Protein AF-F9YSZ8-F1 (afdb_monomer)

Structure (mmCIF, N/CA/C/O backbone):
data_AF-F9YSZ8-F1
#
_entry.id   AF-F9YSZ8-F1
#
loop_
_atom_site.group_PDB
_atom_site.id
_atom_site.type_symbol
_atom_site.label_atom_id
_atom_site.label_alt_id
_atom_site.label_comp_id
_atom_site.label_asym_id
_atom_site.label_entity_id
_atom_site.label_seq_id
_atom_site.pdbx_PDB_ins_code
_atom_site.Cartn_x
_atom_site.Cartn_y
_atom_site.Cartn_z
_atom_site.occupancy
_atom_site.B_iso_or_equiv
_atom_site.auth_seq_id
_atom_site.auth_comp_id
_atom_site.auth_asym_id
_atom_site.auth_atom_id
_atom_site.pdbx_PDB_model_num
ATOM 1 N N . MET A 1 1 ? -0.473 -0.704 -1.692 1.00 93.19 1 MET A N 1
ATOM 2 C CA . MET A 1 1 ? 0.506 0.382 -1.448 1.00 93.19 1 MET A CA 1
ATOM 3 C C . MET A 1 1 ? 1.394 -0.021 -0.286 1.00 93.19 1 MET A C 1
ATOM 5 O O . MET A 1 1 ? 0.976 -0.906 0.456 1.00 93.19 1 MET A O 1
ATOM 9 N N . PHE A 1 2 ? 2.576 0.590 -0.143 1.00 94.00 2 PHE A N 1
ATOM 10 C CA . PHE A 1 2 ? 3.603 0.139 0.813 1.00 94.00 2 PHE A CA 1
ATOM 11 C C . PHE A 1 2 ? 3.885 -1.353 0.608 1.00 94.00 2 PHE A C 1
ATOM 13 O O . PHE A 1 2 ? 3.659 -2.187 1.483 1.00 94.00 2 PHE A O 1
ATOM 20 N N . ALA A 1 3 ? 4.185 -1.710 -0.645 1.00 94.88 3 ALA A N 1
ATOM 21 C CA . ALA A 1 3 ? 4.096 -3.089 -1.102 1.00 94.88 3 ALA A CA 1
ATOM 22 C C . ALA A 1 3 ? 5.139 -3.997 -0.438 1.00 94.88 3 ALA A C 1
ATOM 24 O O . ALA A 1 3 ? 4.898 -5.203 -0.328 1.00 94.88 3 ALA A O 1
ATOM 25 N N . GLY A 1 4 ? 6.269 -3.440 0.008 1.00 94.06 4 GLY A N 1
ATOM 26 C CA . GLY A 1 4 ? 7.404 -4.183 0.528 1.00 94.06 4 GLY A CA 1
ATOM 27 C C . GLY A 1 4 ? 7.802 -5.291 -0.443 1.00 94.06 4 GLY A C 1
ATOM 28 O O . GLY A 1 4 ? 7.924 -5.082 -1.647 1.00 94.06 4 GLY A O 1
ATOM 29 N N . VAL A 1 5 ? 7.921 -6.510 0.076 1.00 95.31 5 VAL A N 1
ATOM 30 C CA . VAL A 1 5 ? 8.193 -7.719 -0.723 1.00 95.31 5 VAL A CA 1
ATOM 31 C C . VAL A 1 5 ? 6.930 -8.358 -1.328 1.00 95.31 5 VAL A C 1
ATOM 33 O O . VAL A 1 5 ? 7.002 -9.424 -1.929 1.00 95.31 5 VAL A O 1
ATOM 36 N N . GLY A 1 6 ? 5.759 -7.734 -1.170 1.00 95.56 6 GLY A N 1
ATOM 37 C CA . GLY A 1 6 ? 4.498 -8.162 -1.782 1.00 95.56 6 GLY A CA 1
ATOM 38 C C . GLY A 1 6 ? 3.634 -9.111 -0.952 1.00 95.56 6 GLY A C 1
ATOM 39 O O . GLY A 1 6 ? 2.857 -9.865 -1.526 1.00 95.56 6 GLY A O 1
ATOM 40 N N . GLY A 1 7 ? 3.702 -9.061 0.382 1.00 95.69 7 GLY A N 1
ATOM 41 C CA . GLY A 1 7 ? 2.904 -9.941 1.254 1.00 95.69 7 GLY A CA 1
ATOM 42 C C . GLY A 1 7 ? 1.390 -9.875 0.993 1.00 95.69 7 GLY A C 1
ATOM 43 O O . GLY A 1 7 ? 0.746 -10.910 0.843 1.00 95.69 7 GLY A O 1
ATOM 44 N N . PHE A 1 8 ? 0.830 -8.666 0.849 1.00 95.69 8 PHE A N 1
ATOM 45 C CA . PHE A 1 8 ? -0.580 -8.492 0.470 1.00 95.69 8 PHE A CA 1
ATOM 46 C C . PHE A 1 8 ? -0.902 -9.093 -0.892 1.00 95.69 8 PHE A C 1
ATOM 48 O O . PHE A 1 8 ? -1.925 -9.756 -1.042 1.00 95.69 8 PHE A O 1
ATOM 55 N N . ARG A 1 9 ? -0.028 -8.867 -1.879 1.00 96.75 9 ARG A N 1
ATOM 56 C CA . ARG A 1 9 ? -0.216 -9.396 -3.229 1.00 96.75 9 ARG A CA 1
ATOM 57 C C . ARG A 1 9 ? -0.302 -10.915 -3.188 1.00 96.75 9 ARG A C 1
ATOM 59 O O . ARG A 1 9 ? -1.288 -11.449 -3.674 1.00 96.75 9 ARG A O 1
ATOM 66 N N . LEU A 1 10 ? 0.655 -11.585 -2.546 1.00 96.88 10 LEU A N 1
ATOM 67 C CA . LEU A 1 10 ? 0.644 -13.041 -2.415 1.00 96.88 10 LEU A CA 1
ATOM 68 C C . LEU A 1 10 ? -0.639 -13.549 -1.743 1.00 96.88 10 LEU A C 1
ATOM 70 O O . LEU A 1 10 ? -1.273 -14.474 -2.245 1.00 96.88 10 LEU A O 1
ATOM 74 N N . ALA A 1 11 ? -1.046 -12.924 -0.633 1.00 95.88 11 ALA A N 1
ATOM 75 C CA . ALA A 1 11 ? -2.243 -13.325 0.101 1.00 95.88 11 ALA A CA 1
ATOM 76 C C . ALA A 1 11 ? -3.513 -13.237 -0.761 1.00 95.88 11 ALA A C 1
ATOM 78 O O . ALA A 1 11 ? -4.281 -14.193 -0.819 1.00 95.88 11 ALA A O 1
ATOM 79 N N . PHE A 1 12 ? -3.720 -12.119 -1.460 1.00 95.94 12 PHE A N 1
ATOM 80 C CA . PHE A 1 12 ? -4.915 -11.907 -2.279 1.00 95.94 12 PHE A CA 1
ATOM 81 C C . PHE A 1 12 ? -4.869 -12.646 -3.624 1.00 95.94 12 PHE A C 1
ATOM 83 O O . PHE A 1 12 ? -5.904 -13.137 -4.069 1.00 95.94 12 PHE A O 1
ATOM 90 N N . GLN A 1 13 ? -3.693 -12.816 -4.236 1.00 95.75 13 GLN A N 1
ATOM 91 C CA . GLN A 1 13 ? -3.542 -13.646 -5.437 1.00 95.75 13 GLN A CA 1
ATOM 92 C C . GLN A 1 13 ? -3.877 -15.113 -5.158 1.00 95.75 13 GLN A C 1
ATOM 94 O O . GLN A 1 13 ? -4.565 -15.742 -5.957 1.00 95.75 13 GLN A O 1
ATOM 99 N N . ASN A 1 14 ? -3.494 -15.640 -3.990 1.00 96.50 14 ASN A N 1
ATOM 100 C CA . ASN A 1 14 ? -3.884 -16.991 -3.568 1.00 96.50 14 ASN A CA 1
ATOM 101 C C . ASN A 1 14 ? -5.403 -17.149 -3.367 1.00 96.50 14 ASN A C 1
ATOM 103 O O . ASN A 1 14 ? -5.907 -18.269 -3.368 1.00 96.50 14 ASN A O 1
ATOM 107 N N . LEU A 1 15 ? -6.132 -16.041 -3.209 1.00 96.31 15 LEU A N 1
ATOM 108 C CA . LEU A 1 15 ? -7.594 -16.001 -3.137 1.00 96.31 15 LEU A CA 1
ATOM 109 C C . LEU A 1 15 ? -8.249 -15.690 -4.497 1.00 96.31 15 LEU A C 1
ATOM 111 O O . LEU A 1 15 ? -9.462 -15.499 -4.557 1.00 96.31 15 LEU A O 1
ATOM 115 N N . GLY A 1 16 ? -7.468 -15.641 -5.582 1.00 97.00 16 GLY A N 1
ATOM 116 C CA . GLY A 1 16 ? -7.953 -15.401 -6.943 1.00 97.00 16 GLY A CA 1
ATOM 117 C C . GLY A 1 16 ? -8.148 -13.928 -7.312 1.00 97.00 16 GLY A C 1
ATOM 118 O O . GLY A 1 16 ? -8.838 -13.646 -8.287 1.00 97.00 16 GLY A O 1
ATOM 119 N N . ALA A 1 17 ? -7.585 -12.987 -6.548 1.00 96.44 17 ALA A N 1
ATOM 120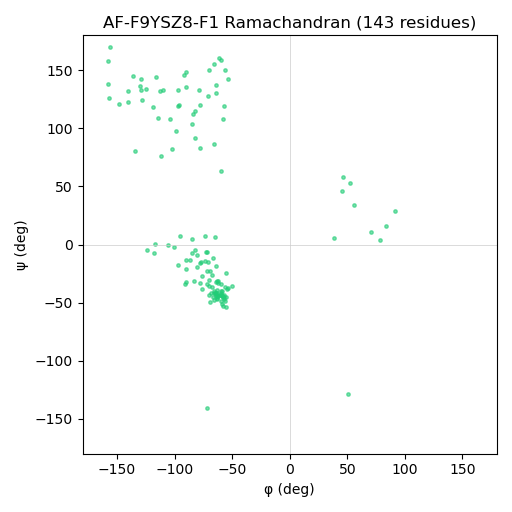 C CA . ALA A 1 17 ? -7.623 -11.568 -6.892 1.00 96.44 17 ALA A CA 1
ATOM 121 C C . ALA A 1 17 ? -6.415 -11.143 -7.743 1.00 96.44 17 ALA A C 1
ATOM 123 O O . ALA A 1 17 ? -5.295 -11.614 -7.537 1.00 96.44 17 ALA A O 1
ATOM 124 N N . ASP A 1 18 ? -6.623 -10.165 -8.623 1.00 96.81 18 ASP A N 1
ATOM 125 C CA . ASP A 1 18 ? -5.571 -9.597 -9.466 1.00 96.81 18 ASP A CA 1
ATOM 126 C C . ASP A 1 18 ? -4.994 -8.304 -8.874 1.00 96.81 18 ASP A C 1
ATOM 128 O O . ASP A 1 18 ? -5.716 -7.389 -8.465 1.00 96.81 18 ASP A O 1
ATOM 132 N N . CYS A 1 19 ? -3.663 -8.200 -8.848 1.00 97.50 19 CYS A N 1
ATOM 133 C CA . CYS A 1 19 ? -2.978 -6.983 -8.418 1.00 97.50 19 CYS A CA 1
ATOM 134 C C . CYS A 1 19 ? -2.867 -6.006 -9.596 1.00 97.50 19 CYS A C 1
ATOM 136 O O . CYS A 1 19 ? -2.029 -6.180 -10.471 1.00 97.50 19 CYS A O 1
ATOM 138 N N . VAL A 1 20 ? -3.704 -4.965 -9.604 1.00 97.75 20 VAL A N 1
ATOM 139 C CA . VAL A 1 20 ? -3.741 -3.960 -10.689 1.00 97.75 20 VAL A CA 1
ATOM 140 C C . VAL A 1 20 ? -2.810 -2.764 -10.465 1.00 97.75 20 VAL A C 1
ATOM 142 O O . VAL A 1 20 ? -2.591 -1.965 -11.372 1.00 97.75 20 VAL A O 1
ATOM 145 N N . PHE A 1 21 ? -2.285 -2.605 -9.248 1.00 98.25 21 PHE A N 1
ATOM 146 C CA . PHE A 1 21 ? -1.376 -1.521 -8.886 1.00 98.25 21 PHE A CA 1
ATOM 147 C C . PHE A 1 21 ? -0.540 -1.888 -7.656 1.00 98.25 21 PHE A C 1
ATOM 149 O O . PHE A 1 21 ? -1.055 -2.401 -6.659 1.00 98.25 21 PHE A O 1
ATOM 156 N N . SER A 1 22 ? 0.746 -1.546 -7.688 1.00 98.06 22 SER A N 1
ATOM 157 C CA . SER A 1 22 ? 1.654 -1.647 -6.547 1.00 98.06 22 SER A CA 1
ATOM 158 C C . SER A 1 22 ? 2.518 -0.390 -6.449 1.00 98.06 22 SER A C 1
ATOM 160 O O . SER A 1 22 ? 2.881 0.209 -7.459 1.00 98.06 22 SER A O 1
ATOM 162 N N . SER A 1 23 ? 2.828 0.026 -5.219 1.00 97.81 23 SER A N 1
ATOM 163 C CA . SER A 1 23 ? 3.732 1.145 -4.944 1.00 97.81 23 SER A CA 1
ATOM 164 C C . SER A 1 23 ? 4.612 0.821 -3.741 1.00 97.81 23 SER A C 1
ATOM 166 O O . SER A 1 23 ? 4.113 0.317 -2.729 1.00 97.81 23 SER A O 1
ATOM 168 N N . GLU A 1 24 ? 5.908 1.062 -3.903 1.00 96.88 24 GLU A N 1
ATOM 169 C CA . GLU A 1 24 ? 6.998 0.846 -2.961 1.00 96.88 24 GLU A CA 1
ATOM 170 C C . GLU A 1 24 ? 8.159 1.769 -3.347 1.00 96.88 24 GLU A C 1
ATOM 172 O O . GLU A 1 24 ? 8.609 1.740 -4.488 1.00 96.88 24 GLU A O 1
ATOM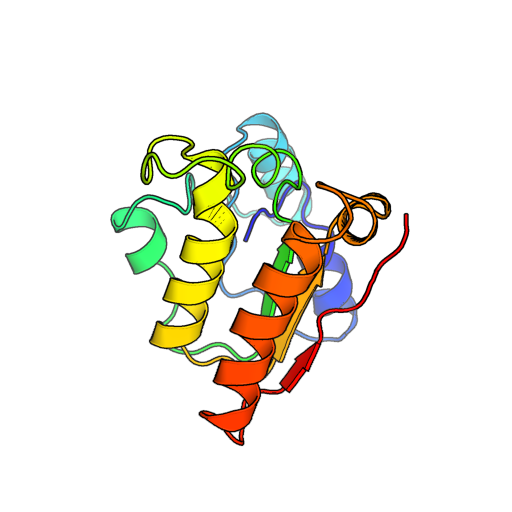 177 N N . TRP A 1 25 ? 8.653 2.583 -2.417 1.00 94.94 25 TRP A N 1
ATOM 178 C CA . TRP A 1 25 ? 9.748 3.526 -2.674 1.00 94.94 25 TRP A CA 1
ATOM 179 C C . TRP A 1 25 ? 11.142 2.934 -2.411 1.00 94.94 25 TRP A C 1
ATOM 181 O O . TRP A 1 25 ? 12.128 3.432 -2.953 1.00 94.94 25 TRP A O 1
ATOM 191 N N . ASP A 1 26 ? 11.242 1.864 -1.614 1.00 95.44 26 ASP A N 1
ATOM 192 C CA . ASP A 1 26 ? 12.517 1.262 -1.254 1.00 95.44 26 ASP A CA 1
ATOM 193 C C . ASP A 1 26 ? 13.030 0.405 -2.411 1.00 95.44 26 ASP A C 1
ATOM 195 O O . ASP A 1 26 ? 12.412 -0.572 -2.841 1.00 95.44 26 ASP A O 1
ATOM 199 N N . ILE A 1 27 ? 14.207 0.768 -2.913 1.00 96.94 27 ILE A N 1
ATOM 200 C CA . ILE A 1 27 ? 14.807 0.144 -4.095 1.00 96.94 27 ILE A CA 1
ATOM 201 C C . ILE A 1 27 ? 15.113 -1.344 -3.849 1.00 96.94 27 ILE A C 1
ATOM 203 O O . ILE A 1 27 ? 15.057 -2.149 -4.781 1.00 96.94 27 ILE A O 1
ATOM 207 N N . ASN A 1 28 ? 15.435 -1.752 -2.617 1.00 97.88 28 ASN A N 1
ATOM 208 C CA . ASN A 1 28 ? 15.738 -3.154 -2.315 1.00 97.88 28 ASN A CA 1
ATOM 209 C C . ASN A 1 28 ? 14.462 -4.007 -2.254 1.00 97.88 28 ASN A C 1
ATOM 211 O O . ASN A 1 28 ? 14.439 -5.133 -2.764 1.00 97.88 28 ASN A O 1
ATOM 215 N N . ALA A 1 29 ? 13.382 -3.455 -1.707 1.00 97.25 29 ALA A N 1
ATOM 216 C CA . ALA A 1 29 ? 12.057 -4.049 -1.750 1.00 97.25 29 ALA A CA 1
ATOM 217 C C . ALA A 1 29 ? 11.558 -4.169 -3.197 1.00 97.25 29 ALA A C 1
ATOM 219 O O . ALA A 1 29 ? 11.135 -5.255 -3.588 1.00 97.25 29 ALA A O 1
ATOM 220 N N . GLN A 1 30 ? 11.717 -3.132 -4.030 1.00 98.00 30 GLN A N 1
ATOM 221 C CA . GLN A 1 30 ? 11.380 -3.191 -5.459 1.00 98.00 30 GLN A CA 1
ATOM 222 C C . GLN A 1 30 ? 12.132 -4.307 -6.198 1.00 98.00 30 GLN A C 1
ATOM 224 O O . GLN A 1 30 ? 11.518 -5.038 -6.971 1.00 98.00 30 GLN A O 1
ATOM 229 N N . LYS A 1 31 ? 13.439 -4.489 -5.947 1.00 98.12 31 LYS A N 1
ATOM 230 C CA . LYS A 1 31 ? 14.220 -5.598 -6.535 1.00 98.12 31 LYS A CA 1
ATOM 231 C C . LYS A 1 31 ? 13.643 -6.960 -6.158 1.00 98.12 31 LYS A C 1
ATOM 233 O O . LYS A 1 31 ? 13.508 -7.834 -7.010 1.00 98.12 31 LYS A O 1
ATOM 238 N N . THR A 1 32 ? 13.291 -7.129 -4.886 1.00 98.06 32 THR A N 1
ATOM 239 C CA . THR A 1 32 ? 12.677 -8.367 -4.392 1.00 98.06 32 THR A CA 1
ATOM 240 C C . THR A 1 32 ? 11.298 -8.576 -5.014 1.00 98.06 32 THR A C 1
ATOM 242 O O . THR A 1 32 ? 10.961 -9.682 -5.424 1.00 98.06 32 THR A O 1
ATOM 245 N N . TYR A 1 33 ? 10.503 -7.516 -5.132 1.00 98.38 33 TYR A N 1
ATOM 246 C CA . TYR A 1 33 ? 9.184 -7.559 -5.750 1.00 98.38 33 TYR A CA 1
ATOM 247 C C . TYR A 1 33 ? 9.274 -7.949 -7.234 1.00 98.38 33 TYR A C 1
ATOM 249 O O . TYR A 1 33 ? 8.579 -8.864 -7.669 1.00 98.38 33 TYR A O 1
ATOM 257 N N . LEU A 1 34 ? 10.200 -7.345 -7.984 1.00 98.12 34 LEU A N 1
ATOM 258 C CA . LEU A 1 34 ? 10.487 -7.693 -9.378 1.00 98.12 34 LEU A CA 1
ATOM 259 C C . LEU A 1 34 ? 10.875 -9.166 -9.528 1.00 98.12 34 LEU A C 1
ATOM 261 O O . LEU A 1 34 ? 10.354 -9.845 -10.408 1.00 98.12 34 LEU A O 1
ATOM 265 N N . ALA A 1 35 ? 11.749 -9.673 -8.657 1.00 98.12 35 ALA A N 1
ATOM 266 C CA . ALA A 1 35 ? 12.180 -11.068 -8.704 1.00 98.12 35 ALA A CA 1
ATOM 267 C C . ALA A 1 35 ? 11.027 -12.066 -8.482 1.00 98.12 35 ALA A C 1
ATOM 269 O O . ALA A 1 35 ? 11.055 -13.154 -9.048 1.00 98.12 35 ALA A O 1
ATOM 270 N N . ASN A 1 36 ? 10.017 -11.701 -7.684 1.00 97.19 36 ASN A N 1
ATOM 271 C CA . ASN A 1 36 ? 8.882 -12.577 -7.376 1.00 97.19 36 ASN A CA 1
ATOM 272 C C . ASN A 1 36 ? 7.714 -12.441 -8.362 1.00 97.19 36 ASN A C 1
ATOM 274 O O . ASN A 1 36 ? 7.004 -13.414 -8.598 1.00 97.19 36 ASN A O 1
ATOM 278 N N . TYR A 1 37 ? 7.494 -11.246 -8.916 1.00 97.62 37 TYR A N 1
ATOM 279 C CA . TYR A 1 37 ? 6.270 -10.932 -9.659 1.00 97.62 37 TYR A CA 1
ATOM 280 C C . TYR A 1 37 ? 6.504 -10.429 -11.086 1.00 97.62 37 TYR A C 1
ATOM 282 O O . TYR A 1 37 ? 5.537 -10.205 -11.805 1.00 97.62 37 TYR A O 1
ATOM 290 N N . GLY A 1 38 ? 7.756 -10.224 -11.509 1.00 97.44 38 GLY A N 1
ATOM 291 C CA . GLY A 1 38 ? 8.079 -9.706 -12.844 1.00 97.44 38 GLY A CA 1
ATOM 292 C C . GLY A 1 38 ? 7.718 -8.230 -13.054 1.00 97.44 38 GLY A C 1
ATOM 293 O O . GLY A 1 38 ? 7.781 -7.732 -14.174 1.00 97.44 38 GLY A O 1
ATOM 294 N N . GLU A 1 39 ? 7.360 -7.518 -11.985 1.00 96.31 39 GLU A N 1
ATOM 295 C CA . GLU A 1 39 ? 6.870 -6.142 -12.024 1.00 96.31 39 GLU A CA 1
ATOM 296 C C . GLU A 1 39 ? 7.647 -5.263 -11.046 1.00 96.31 39 GLU A C 1
ATOM 298 O O . GLU A 1 39 ? 7.967 -5.681 -9.935 1.00 96.31 39 GLU A O 1
ATOM 303 N N . ILE A 1 40 ? 7.909 -4.016 -11.436 1.00 97.38 40 ILE A N 1
ATOM 304 C CA . ILE A 1 40 ? 8.498 -3.012 -10.547 1.00 97.38 40 ILE A CA 1
ATOM 305 C C . ILE A 1 40 ? 7.357 -2.162 -9.970 1.00 97.38 40 ILE A C 1
ATOM 307 O O . ILE A 1 40 ? 6.646 -1.514 -10.752 1.00 97.38 40 ILE A O 1
ATOM 311 N N . PRO A 1 41 ? 7.167 -2.135 -8.636 1.00 97.88 41 PRO A N 1
ATOM 312 C CA . PRO A 1 41 ? 6.214 -1.230 -8.010 1.00 97.88 41 PRO A CA 1
ATOM 313 C C . PRO A 1 41 ? 6.492 0.230 -8.365 1.00 97.88 41 PRO A C 1
ATOM 315 O O . PRO A 1 41 ? 7.636 0.632 -8.571 1.00 97.88 41 PRO A O 1
ATOM 318 N N . LYS A 1 42 ? 5.442 1.051 -8.405 1.00 97.62 42 LYS A N 1
ATOM 319 C CA . LYS A 1 42 ? 5.599 2.504 -8.551 1.00 97.62 42 LYS A CA 1
ATOM 320 C C . LYS A 1 42 ? 6.280 3.089 -7.311 1.00 97.62 42 LYS A C 1
ATOM 322 O O . LYS A 1 42 ? 6.206 2.494 -6.246 1.00 97.62 42 LYS A O 1
ATOM 327 N N . GLY A 1 43 ? 6.948 4.230 -7.449 1.00 94.75 43 GLY A N 1
ATOM 328 C CA . GLY A 1 43 ? 7.747 4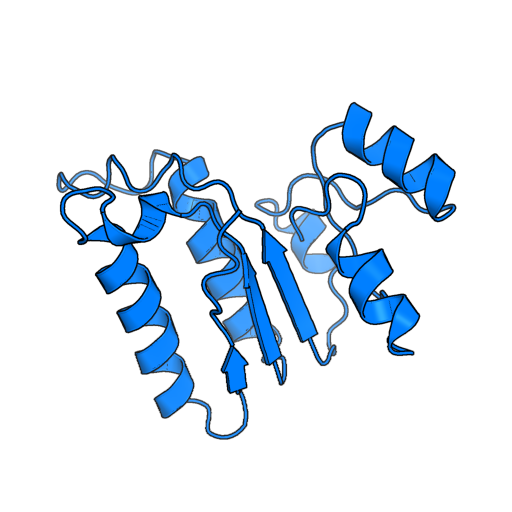.825 -6.376 1.00 94.75 43 GLY A CA 1
ATOM 329 C C . GLY A 1 43 ? 6.918 5.424 -5.235 1.00 94.75 43 GLY A C 1
ATOM 330 O O . GLY A 1 43 ? 5.902 4.871 -4.809 1.00 94.75 43 GLY A O 1
ATOM 331 N N . ASP A 1 44 ? 7.379 6.567 -4.738 1.00 94.12 44 ASP A N 1
ATOM 332 C CA . ASP A 1 44 ? 6.778 7.282 -3.614 1.00 94.12 44 ASP A CA 1
ATOM 333 C C . ASP A 1 44 ? 5.302 7.631 -3.875 1.00 94.12 44 ASP A C 1
ATOM 335 O O . ASP A 1 44 ? 4.970 8.343 -4.826 1.00 94.12 44 ASP A O 1
ATOM 339 N N . ILE A 1 45 ? 4.414 7.106 -3.025 1.00 94.12 45 ILE A N 1
ATOM 340 C CA . ILE A 1 45 ? 2.960 7.266 -3.132 1.00 94.12 45 ILE A CA 1
ATOM 341 C C . ILE A 1 45 ? 2.473 8.663 -2.735 1.00 94.12 45 ILE A C 1
ATOM 343 O O . ILE A 1 45 ? 1.333 9.003 -3.038 1.00 94.12 45 ILE A O 1
ATOM 347 N N . THR A 1 46 ? 3.309 9.473 -2.081 1.00 91.12 46 THR A N 1
ATOM 348 C CA . THR A 1 46 ? 2.969 10.856 -1.708 1.00 91.12 46 THR A CA 1
ATOM 349 C C . THR A 1 46 ? 2.931 11.784 -2.924 1.00 91.12 46 THR A C 1
ATOM 351 O O . THR A 1 46 ? 2.227 12.796 -2.918 1.00 91.12 46 THR A O 1
ATOM 354 N N . LEU A 1 47 ? 3.630 11.417 -4.004 1.00 94.19 47 LEU A N 1
ATOM 355 C CA . LEU A 1 47 ? 3.719 12.203 -5.230 1.00 94.19 47 LEU A CA 1
ATOM 356 C C . LEU A 1 47 ? 2.460 12.045 -6.093 1.00 94.19 47 LEU A C 1
ATOM 358 O O . LEU A 1 47 ? 2.019 10.932 -6.390 1.00 94.19 47 LEU A O 1
ATOM 362 N N . GLU A 1 48 ? 1.922 13.164 -6.583 1.00 93.00 48 GLU A N 1
ATOM 363 C CA . GLU A 1 48 ? 0.742 13.164 -7.462 1.00 93.00 48 GLU A CA 1
ATOM 364 C C . GLU A 1 48 ? 0.971 12.380 -8.761 1.00 93.00 48 GLU A C 1
ATOM 366 O O . GLU A 1 48 ? 0.063 11.707 -9.245 1.00 93.00 48 GLU A O 1
ATOM 371 N N . GLU A 1 49 ? 2.190 12.390 -9.307 1.00 95.62 49 GLU A N 1
ATOM 372 C CA . GLU A 1 49 ? 2.539 11.584 -10.483 1.00 95.62 49 GLU A CA 1
ATOM 373 C C . GLU A 1 49 ? 2.355 10.081 -10.235 1.00 95.62 49 GLU A C 1
ATOM 375 O O . GLU A 1 49 ? 1.800 9.390 -11.086 1.00 95.62 49 GLU A O 1
ATOM 380 N N . THR A 1 50 ? 2.713 9.583 -9.046 1.00 96.12 50 THR A N 1
ATOM 381 C CA . THR A 1 50 ? 2.492 8.186 -8.655 1.00 96.12 50 THR A CA 1
ATOM 382 C C . THR A 1 50 ? 1.007 7.910 -8.449 1.00 96.12 50 THR A C 1
ATOM 384 O O . THR A 1 50 ? 0.496 6.896 -8.929 1.00 96.12 50 THR A O 1
ATOM 387 N N . LYS A 1 51 ? 0.286 8.816 -7.774 1.00 95.62 51 LYS A N 1
ATOM 388 C CA . LYS A 1 51 ? -1.162 8.684 -7.531 1.00 95.62 51 LYS A CA 1
ATOM 389 C C . LYS A 1 51 ? -1.971 8.669 -8.828 1.00 95.62 51 LYS A C 1
ATOM 391 O O . LYS A 1 51 ? -2.985 7.980 -8.911 1.00 95.62 51 LYS A O 1
ATOM 396 N N . ASN A 1 52 ? -1.524 9.387 -9.855 1.00 96.19 52 ASN A N 1
ATOM 397 C CA . ASN A 1 52 ? -2.173 9.416 -11.166 1.00 96.19 52 ASN A CA 1
ATOM 398 C C . ASN A 1 52 ? -2.021 8.108 -11.957 1.00 96.19 52 ASN A C 1
ATOM 400 O O . ASN A 1 52 ? -2.765 7.891 -12.909 1.00 96.19 52 ASN A O 1
ATOM 404 N N . LEU A 1 53 ? -1.108 7.219 -11.552 1.00 97.31 53 LEU A N 1
ATOM 405 C CA . LEU A 1 53 ? -0.965 5.882 -12.134 1.00 97.31 53 LEU A CA 1
ATOM 406 C C . LEU A 1 53 ? -1.920 4.851 -11.513 1.00 97.31 53 LEU A C 1
ATOM 408 O O . LEU A 1 53 ? -1.969 3.714 -11.984 1.00 97.31 53 LEU A O 1
ATOM 412 N N . ILE A 1 54 ? -2.652 5.208 -10.453 1.00 97.81 54 ILE A N 1
ATOM 413 C CA . ILE A 1 54 ? -3.630 4.317 -9.823 1.00 97.81 54 ILE A CA 1
ATOM 414 C C . ILE A 1 54 ? -4.832 4.160 -10.768 1.00 97.81 54 ILE A C 1
ATOM 416 O O . ILE A 1 54 ? -5.416 5.171 -11.170 1.00 97.81 54 ILE A O 1
ATOM 420 N N . PRO A 1 55 ? -5.250 2.922 -11.102 1.00 97.06 55 PRO A N 1
ATOM 421 C CA . PRO A 1 55 ? -6.442 2.689 -11.908 1.00 97.06 55 PRO A CA 1
ATOM 422 C C . PRO A 1 55 ? -7.676 3.380 -11.323 1.00 97.06 55 PRO A C 1
ATOM 424 O O . PRO A 1 55 ? -7.879 3.390 -10.108 1.00 97.06 55 PRO A O 1
ATOM 427 N N . GLU A 1 56 ? -8.546 3.913 -12.184 1.00 94.31 56 GLU A N 1
ATOM 428 C CA . GLU A 1 56 ? -9.764 4.601 -11.733 1.00 94.31 56 GLU A CA 1
ATOM 429 C C . GLU A 1 56 ? -10.640 3.714 -10.840 1.00 94.31 56 GLU A C 1
ATOM 431 O O . GLU A 1 56 ? -11.224 4.205 -9.875 1.00 94.31 56 GLU A O 1
ATOM 436 N N . LYS A 1 57 ? -10.701 2.410 -11.140 1.00 94.31 57 LYS A N 1
ATOM 437 C CA . LYS A 1 57 ? -11.512 1.425 -10.421 1.00 94.31 57 LYS A CA 1
ATOM 438 C C . LYS A 1 57 ? -10.669 0.256 -9.929 1.00 94.31 57 LYS A C 1
ATOM 440 O O . LYS A 1 57 ? -9.914 -0.337 -10.693 1.00 94.31 57 LYS A O 1
ATOM 445 N N . PHE A 1 58 ? -10.881 -0.103 -8.669 1.00 96.06 58 PHE A N 1
ATOM 446 C CA . PHE A 1 58 ? -10.399 -1.324 -8.035 1.00 96.06 58 PHE A CA 1
ATOM 447 C C . PHE A 1 58 ? -11.284 -1.641 -6.821 1.00 96.06 58 PHE A C 1
ATOM 449 O O . PHE A 1 58 ? -11.953 -0.759 -6.279 1.00 96.06 58 PHE A O 1
ATOM 456 N N . ASP A 1 59 ? -11.308 -2.901 -6.392 1.00 93.75 59 ASP A N 1
ATOM 457 C CA . ASP A 1 59 ? -12.205 -3.339 -5.318 1.00 93.75 59 ASP A CA 1
ATOM 458 C C . ASP A 1 59 ? -11.583 -3.238 -3.922 1.00 93.75 59 ASP A C 1
ATOM 460 O O . ASP A 1 59 ? -12.295 -2.945 -2.960 1.00 93.75 59 ASP A O 1
ATOM 464 N N . ILE A 1 60 ? -10.272 -3.472 -3.801 1.00 94.19 60 ILE A N 1
ATOM 465 C CA . ILE A 1 60 ? -9.578 -3.610 -2.515 1.00 94.19 60 ILE A CA 1
ATOM 466 C C . ILE A 1 60 ? -8.361 -2.683 -2.469 1.00 94.19 60 ILE A C 1
ATOM 468 O O . ILE A 1 60 ? -7.470 -2.774 -3.313 1.00 94.19 60 ILE A O 1
ATOM 472 N N . LEU A 1 61 ? -8.300 -1.817 -1.457 1.00 94.75 61 LEU A N 1
ATOM 473 C CA . LEU A 1 61 ? -7.098 -1.064 -1.100 1.00 94.75 61 LEU A CA 1
ATOM 474 C C . LEU A 1 61 ? -6.357 -1.798 0.015 1.00 94.75 61 LEU A C 1
ATOM 476 O O . LEU A 1 61 ? -6.899 -1.935 1.106 1.00 94.75 61 LEU A O 1
ATOM 480 N N . CYS A 1 62 ? -5.107 -2.198 -0.219 1.00 95.19 62 CYS A N 1
ATOM 481 C CA . CYS A 1 62 ? -4.230 -2.732 0.829 1.00 95.19 62 CYS A CA 1
ATOM 482 C C . CYS A 1 62 ? -3.098 -1.750 1.148 1.00 95.19 62 CYS A C 1
ATOM 484 O O . CYS A 1 62 ? -2.429 -1.264 0.224 1.00 95.19 62 CYS A O 1
ATOM 486 N N . ALA A 1 63 ? -2.847 -1.490 2.432 1.00 92.56 63 ALA A N 1
ATOM 487 C CA . ALA A 1 63 ? -1.742 -0.642 2.875 1.00 92.56 63 ALA A CA 1
ATOM 488 C C . ALA A 1 63 ? -1.184 -1.070 4.245 1.00 92.56 63 ALA A C 1
ATOM 490 O O . ALA A 1 63 ? -1.902 -1.057 5.242 1.00 92.56 63 ALA A O 1
ATOM 491 N N . GLY A 1 64 ? 0.109 -1.404 4.283 1.00 89.12 64 GLY A N 1
ATOM 492 C CA . GLY A 1 64 ? 0.884 -1.616 5.512 1.00 89.12 64 GLY A CA 1
ATOM 493 C C . GLY A 1 64 ? 1.751 -0.390 5.772 1.00 89.12 64 GLY A C 1
ATOM 494 O O . GLY A 1 64 ? 2.897 -0.332 5.332 1.00 89.12 64 GLY A O 1
ATOM 495 N N . PHE A 1 65 ? 1.172 0.645 6.374 1.00 84.62 65 PHE A N 1
ATOM 496 C CA . PHE A 1 65 ? 1.809 1.959 6.479 1.00 84.62 65 PHE A CA 1
ATOM 497 C C . PHE A 1 65 ? 2.621 2.092 7.776 1.00 84.62 65 PHE A C 1
ATOM 499 O O . PHE A 1 65 ? 2.234 1.547 8.812 1.00 84.62 65 PHE A O 1
ATOM 506 N N . PRO A 1 66 ? 3.745 2.828 7.765 1.00 75.12 66 PRO A N 1
ATOM 507 C CA . PRO A 1 66 ? 4.615 2.929 8.932 1.00 75.12 66 PRO A CA 1
ATOM 508 C C . PRO A 1 66 ? 3.915 3.609 10.123 1.00 75.12 66 PRO A C 1
ATOM 510 O O . PRO A 1 66 ? 3.363 4.700 10.012 1.00 75.12 66 PRO A O 1
ATOM 513 N N . CYS A 1 67 ? 3.995 2.977 11.300 1.00 61.81 67 CYS A N 1
ATOM 514 C CA . CYS A 1 67 ? 3.392 3.453 12.557 1.00 61.81 67 CYS A CA 1
ATOM 515 C C . CYS A 1 67 ? 4.043 4.717 13.142 1.00 61.81 67 CYS A C 1
ATOM 517 O O . CYS A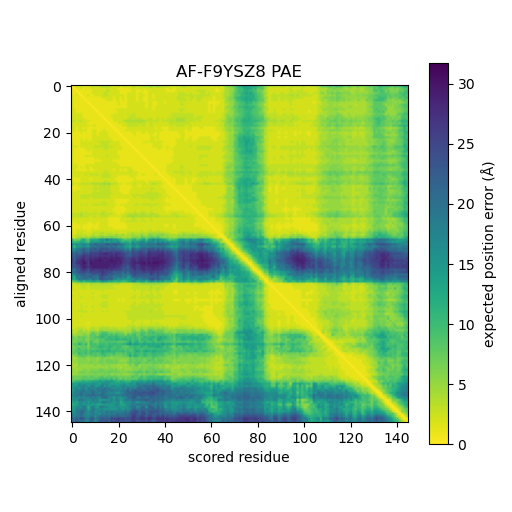 1 67 ? 3.454 5.390 13.987 1.00 61.81 67 CYS A O 1
ATOM 519 N N . GLN A 1 68 ? 5.300 4.993 12.779 1.00 52.81 68 GLN A N 1
ATOM 520 C CA . GLN A 1 68 ? 6.207 5.838 13.571 1.00 52.81 68 GLN A CA 1
ATOM 521 C C . GLN A 1 68 ? 5.803 7.313 13.659 1.00 52.81 68 GLN A C 1
ATOM 523 O O . GLN A 1 68 ? 6.368 8.057 14.452 1.00 52.81 68 GLN A O 1
ATOM 528 N N . ALA A 1 69 ? 4.842 7.749 12.855 1.00 52.34 69 ALA A N 1
ATOM 529 C CA . ALA A 1 69 ? 4.651 9.162 12.600 1.00 52.34 69 ALA A CA 1
ATOM 530 C C . ALA A 1 69 ? 3.445 9.800 13.287 1.00 52.34 69 ALA A C 1
ATOM 532 O O . ALA A 1 69 ? 3.236 11.007 13.207 1.00 52.34 69 ALA A O 1
ATOM 533 N N . PHE A 1 70 ? 2.677 9.017 14.037 1.00 54.34 70 PHE A N 1
ATOM 534 C CA . PHE A 1 70 ? 1.614 9.587 14.851 1.00 54.34 70 PHE A CA 1
ATOM 535 C C . PHE A 1 70 ? 2.115 10.141 16.188 1.00 54.34 70 PHE A C 1
ATOM 537 O O . PHE A 1 70 ? 1.321 10.708 16.934 1.00 54.34 70 PHE A O 1
ATOM 544 N N . SER A 1 71 ? 3.406 9.979 16.529 1.00 43.22 71 SER A N 1
ATOM 545 C CA . SER A 1 71 ? 3.948 10.373 17.846 1.00 43.22 71 SER A CA 1
ATOM 546 C C . SER A 1 71 ? 4.082 11.884 18.020 1.00 43.22 71 SER A C 1
ATOM 548 O O . SER A 1 71 ? 4.411 12.338 19.113 1.00 43.22 71 SER A O 1
ATOM 550 N N . ILE A 1 72 ? 3.833 12.659 16.959 1.00 42.12 72 ILE A N 1
ATOM 551 C CA . ILE A 1 72 ? 4.094 14.103 16.909 1.00 42.12 72 ILE A CA 1
ATOM 552 C C . ILE A 1 72 ? 2.809 14.926 16.699 1.00 42.12 72 ILE A C 1
ATOM 554 O O . ILE A 1 72 ? 2.811 16.135 16.903 1.00 42.12 72 ILE A O 1
ATOM 558 N N . VAL A 1 73 ? 1.654 14.296 16.446 1.00 43.88 73 VAL A N 1
ATOM 559 C CA . VAL A 1 73 ? 0.358 15.004 16.284 1.00 43.88 73 VAL A CA 1
ATOM 560 C C . VAL A 1 73 ? -0.199 15.523 17.632 1.00 43.88 73 VAL A C 1
ATOM 562 O O . VAL A 1 73 ? -1.310 16.037 17.724 1.00 43.88 73 VAL A O 1
ATOM 565 N N . GLY A 1 74 ? 0.585 15.412 18.709 1.00 39.03 74 GLY A N 1
ATOM 566 C CA . GLY A 1 74 ? 0.258 15.903 20.046 1.00 39.03 74 GLY A CA 1
ATOM 567 C C . GLY A 1 74 ? 0.487 17.400 20.276 1.00 39.03 74 GLY A C 1
ATOM 568 O O . GLY A 1 74 ? 0.049 17.901 21.310 1.00 39.03 74 GLY A O 1
ATOM 569 N N . TYR A 1 75 ? 1.123 18.133 19.358 1.00 36.00 75 TYR A N 1
ATOM 570 C CA . TYR A 1 75 ? 1.267 19.584 19.491 1.00 36.00 75 TYR A CA 1
ATOM 571 C C . TYR A 1 75 ? 0.830 20.299 18.222 1.00 36.00 75 TYR A C 1
ATOM 573 O O . TYR A 1 75 ? 1.203 19.930 17.118 1.00 36.00 75 TYR A O 1
ATOM 581 N N . GLN A 1 76 ? 0.021 21.334 18.420 1.00 39.56 76 GLN A N 1
ATOM 582 C CA . GLN A 1 76 ? -0.599 22.218 17.438 1.00 39.56 76 GLN A CA 1
ATOM 583 C C . GLN A 1 76 ? 0.424 22.969 16.558 1.00 39.56 76 GLN A C 1
ATOM 585 O O . GLN A 1 76 ? 0.512 24.195 16.611 1.00 39.56 76 GLN A O 1
ATOM 590 N N . LYS A 1 77 ? 1.217 22.259 15.753 1.00 36.34 77 LYS A N 1
ATOM 591 C CA . LYS A 1 77 ? 2.059 22.814 14.690 1.00 36.34 77 LYS A CA 1
ATOM 592 C C . LYS A 1 77 ? 1.991 21.867 13.495 1.00 36.34 77 LYS A C 1
ATOM 594 O O . LYS A 1 77 ? 2.172 20.666 13.646 1.00 36.34 77 LYS A O 1
ATOM 599 N N . GLY A 1 78 ? 1.573 22.423 12.362 1.00 39.19 78 GLY A N 1
ATOM 600 C CA . GLY A 1 78 ? 1.052 21.697 11.209 1.00 39.19 78 GLY A CA 1
ATOM 601 C C . GLY A 1 78 ? 2.018 20.717 10.548 1.00 39.19 78 GLY A C 1
ATOM 602 O O . GLY A 1 78 ? 3.219 20.799 10.747 1.00 39.19 78 GLY A O 1
ATOM 603 N N . PHE A 1 79 ? 1.417 19.800 9.784 1.00 42.91 79 PHE A N 1
ATOM 604 C CA . PHE A 1 79 ? 1.791 19.255 8.465 1.00 42.91 79 PHE A CA 1
ATOM 605 C C . PHE A 1 79 ? 3.262 18.962 8.070 1.00 42.91 79 PHE A C 1
ATOM 607 O O . PHE A 1 79 ? 3.469 18.530 6.942 1.00 42.91 79 PHE A O 1
ATOM 614 N N . ASP A 1 80 ? 4.259 19.091 8.947 1.00 41.06 80 ASP A N 1
ATOM 615 C CA . ASP A 1 80 ? 5.685 19.027 8.580 1.00 41.06 80 ASP A CA 1
ATOM 616 C C . ASP A 1 80 ? 6.386 17.679 8.868 1.00 41.06 80 ASP A C 1
ATOM 618 O O . ASP A 1 80 ? 7.551 17.520 8.507 1.00 41.06 80 ASP A O 1
ATOM 622 N N . ASP A 1 81 ? 5.724 16.670 9.461 1.00 47.22 81 ASP A N 1
ATOM 623 C CA . ASP A 1 81 ? 6.256 15.288 9.453 1.00 47.22 81 ASP A CA 1
ATOM 624 C C . ASP A 1 81 ? 5.576 14.481 8.341 1.00 47.22 81 ASP A C 1
ATOM 626 O O . ASP A 1 81 ? 4.473 13.950 8.501 1.00 47.22 81 ASP A O 1
ATOM 630 N N . THR A 1 82 ? 6.256 14.384 7.198 1.00 50.16 82 THR A N 1
ATOM 631 C CA . THR A 1 82 ? 5.803 13.679 5.988 1.00 50.16 82 THR A CA 1
ATOM 632 C C . THR A 1 82 ? 5.432 12.219 6.249 1.00 50.16 82 THR A C 1
ATOM 634 O O . THR A 1 82 ? 4.585 11.652 5.565 1.00 50.16 82 THR A O 1
ATOM 637 N N . ARG A 1 83 ? 5.963 11.580 7.293 1.00 47.94 83 ARG A N 1
ATOM 638 C CA . ARG A 1 83 ? 5.601 10.188 7.600 1.00 47.94 83 ARG A CA 1
ATOM 639 C C . ARG A 1 83 ? 4.214 10.092 8.242 1.00 47.94 83 ARG A C 1
ATOM 641 O O . ARG A 1 83 ? 3.547 9.071 8.094 1.00 47.94 83 ARG A O 1
ATOM 648 N N . GLY A 1 84 ? 3.765 11.152 8.925 1.00 54.22 84 GLY A N 1
ATOM 649 C CA . GLY A 1 84 ? 2.441 11.252 9.560 1.00 54.22 84 GLY A CA 1
ATOM 650 C C . GLY A 1 84 ? 1.355 11.526 8.531 1.00 54.22 84 GLY A C 1
ATOM 651 O O . GLY A 1 84 ? 0.172 11.314 8.793 1.00 54.22 84 GLY A O 1
ATOM 652 N N . THR A 1 85 ? 1.782 11.936 7.335 1.00 67.19 85 THR A N 1
ATOM 653 C CA . THR A 1 85 ? 0.928 12.200 6.182 1.00 67.19 85 THR A CA 1
ATOM 654 C C . THR A 1 85 ? 0.530 10.942 5.415 1.00 67.19 85 THR A C 1
ATOM 65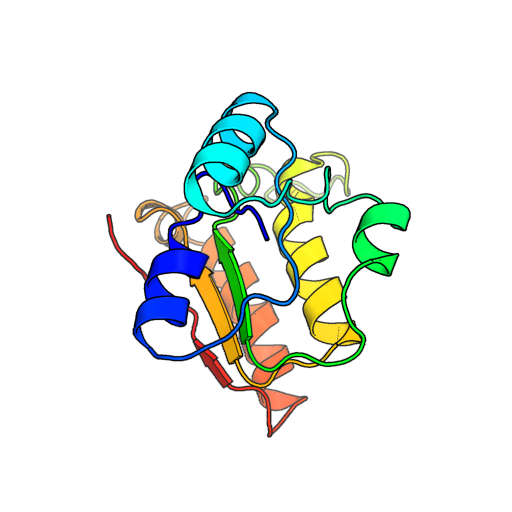6 O O . THR A 1 85 ? -0.525 10.939 4.796 1.00 67.19 85 THR A O 1
ATOM 659 N N . LEU A 1 86 ? 1.246 9.822 5.573 1.00 84.25 86 LEU A N 1
ATOM 660 C CA . LEU A 1 86 ? 0.995 8.610 4.780 1.00 84.25 86 LEU A CA 1
ATOM 661 C C . LEU A 1 86 ? -0.388 7.985 5.018 1.00 84.25 86 LEU A C 1
ATOM 663 O O . LEU A 1 86 ? -0.983 7.426 4.098 1.00 84.25 86 LEU A O 1
ATOM 667 N N . PHE A 1 87 ? -0.938 8.099 6.232 1.00 83.50 87 PHE A N 1
ATOM 668 C CA . PHE A 1 87 ? -2.334 7.719 6.472 1.00 83.50 87 PHE A CA 1
ATOM 669 C C . PHE A 1 87 ? -3.312 8.650 5.750 1.00 83.50 87 PHE A C 1
ATOM 671 O O . PHE A 1 87 ? -4.323 8.191 5.224 1.00 83.50 87 PHE A O 1
ATOM 678 N N . PHE A 1 88 ? -3.003 9.943 5.677 1.00 83.25 88 PHE A N 1
ATOM 679 C CA . PHE A 1 88 ? -3.810 10.899 4.929 1.00 83.25 88 PHE A CA 1
ATOM 680 C C . PHE A 1 88 ? -3.693 10.693 3.413 1.00 83.25 88 PHE A C 1
ATOM 682 O O . PHE A 1 88 ? -4.690 10.878 2.724 1.00 83.25 88 PHE A O 1
ATOM 689 N N . ASP A 1 89 ? -2.561 10.216 2.886 1.00 89.31 89 ASP A N 1
ATOM 690 C CA . ASP A 1 89 ? -2.471 9.772 1.486 1.00 89.31 89 ASP A CA 1
ATOM 691 C C . ASP A 1 89 ? -3.386 8.571 1.216 1.00 89.31 89 ASP A C 1
ATOM 693 O O . ASP A 1 89 ? -4.127 8.558 0.231 1.00 89.31 89 ASP A O 1
ATOM 697 N N . ILE A 1 90 ? -3.403 7.581 2.119 1.00 89.69 90 ILE A N 1
ATOM 698 C CA . ILE A 1 90 ? -4.355 6.460 2.042 1.00 89.69 90 ILE A CA 1
ATOM 699 C C . ILE A 1 90 ? -5.792 6.984 2.060 1.00 89.69 90 ILE A C 1
ATOM 701 O O . ILE A 1 90 ? -6.626 6.542 1.267 1.00 89.69 90 ILE A O 1
ATOM 705 N N . GLU A 1 91 ? -6.088 7.927 2.953 1.00 86.38 91 GLU A N 1
ATOM 706 C CA . GLU A 1 91 ? -7.411 8.525 3.091 1.00 86.38 91 GLU A CA 1
ATOM 707 C C . GLU A 1 91 ? -7.830 9.301 1.833 1.00 86.38 91 GLU A C 1
ATOM 709 O O . GLU A 1 91 ? -8.953 9.139 1.350 1.00 86.38 91 GLU A O 1
ATOM 714 N N . GLN A 1 92 ? -6.918 10.068 1.239 1.00 88.69 92 GLN A N 1
ATOM 715 C CA . GLN A 1 92 ? -7.138 10.808 -0.000 1.00 88.69 92 GLN A CA 1
ATOM 716 C C . GLN A 1 92 ? -7.412 9.860 -1.178 1.00 88.69 92 GLN A C 1
ATOM 718 O O . GLN A 1 92 ? -8.379 10.055 -1.921 1.00 88.69 92 GLN A O 1
ATOM 723 N N . ILE A 1 93 ? -6.603 8.808 -1.332 1.00 92.31 93 ILE A N 1
ATOM 724 C CA . ILE A 1 93 ? -6.763 7.796 -2.388 1.00 92.31 93 ILE A CA 1
ATOM 725 C C . ILE A 1 93 ? -8.085 7.046 -2.202 1.00 92.31 93 ILE A C 1
ATOM 727 O O . ILE A 1 93 ? -8.849 6.880 -3.154 1.00 92.31 93 ILE A O 1
ATOM 731 N N . SER A 1 94 ? -8.401 6.660 -0.968 1.00 89.69 94 SER A N 1
ATOM 732 C CA . SER A 1 94 ? -9.679 6.048 -0.608 1.00 89.69 94 SER A CA 1
ATOM 733 C C . SER A 1 94 ? -10.868 6.933 -0.995 1.00 89.69 94 SER A C 1
ATOM 735 O O . SER A 1 94 ? -11.788 6.471 -1.672 1.00 89.69 94 SER A O 1
ATOM 737 N N . LYS A 1 95 ? -10.835 8.227 -0.651 1.00 86.88 95 LYS A N 1
ATOM 738 C CA . LYS A 1 95 ? -11.893 9.187 -1.006 1.00 86.88 95 LYS A CA 1
ATOM 739 C C . LYS A 1 95 ? -12.087 9.323 -2.513 1.00 86.88 95 LYS A C 1
ATOM 741 O O . LYS A 1 95 ? -13.231 9.418 -2.965 1.00 86.88 95 LYS A O 1
ATOM 746 N N . LYS A 1 96 ? -10.985 9.363 -3.267 1.00 90.94 96 LYS A N 1
ATOM 747 C CA . LYS A 1 96 ? -10.988 9.526 -4.726 1.00 90.94 96 LYS A CA 1
ATOM 748 C C . LYS A 1 96 ? -11.549 8.288 -5.426 1.00 90.94 96 LYS A C 1
ATOM 750 O O . LYS A 1 96 ? -12.438 8.421 -6.261 1.00 90.94 96 LYS A O 1
ATOM 755 N N . HIS A 1 97 ? -11.058 7.103 -5.070 1.00 91.88 97 HIS A N 1
ATOM 756 C CA . HIS A 1 97 ? -11.337 5.868 -5.810 1.00 91.88 97 HIS A CA 1
ATOM 757 C C . HIS A 1 97 ? -12.479 5.025 -5.228 1.00 91.88 97 HIS A C 1
ATOM 759 O O . HIS A 1 97 ? -13.041 4.195 -5.936 1.00 91.88 97 HIS A O 1
ATOM 765 N N . ARG A 1 98 ? -12.858 5.255 -3.963 1.00 90.00 98 ARG A N 1
ATOM 766 C CA . ARG A 1 98 ? -13.970 4.591 -3.257 1.00 90.00 98 ARG A CA 1
ATOM 767 C C . ARG A 1 98 ? -13.985 3.063 -3.442 1.00 90.00 98 ARG A C 1
ATOM 769 O O . ARG A 1 98 ? -14.979 2.525 -3.941 1.00 90.00 98 ARG A O 1
ATOM 776 N N . PRO A 1 99 ? -12.903 2.360 -3.058 1.00 90.50 99 PRO A N 1
ATOM 777 C CA . PRO A 1 99 ? -12.873 0.902 -3.107 1.00 90.50 99 PRO A CA 1
ATOM 778 C C . PRO A 1 99 ? -13.973 0.297 -2.232 1.00 90.50 99 PRO A C 1
ATOM 780 O O . PRO A 1 99 ? -14.467 0.925 -1.296 1.00 90.50 99 PRO A O 1
ATOM 783 N N . LYS A 1 100 ? -14.339 -0.955 -2.507 1.00 88.94 100 LYS A N 1
ATOM 784 C CA . LYS A 1 100 ? -15.312 -1.690 -1.688 1.00 88.94 100 LYS A CA 1
ATOM 785 C C . LYS A 1 100 ? -14.730 -2.082 -0.335 1.00 88.94 100 LYS A C 1
ATOM 787 O O . LYS A 1 100 ? -15.474 -2.147 0.640 1.00 88.94 100 LYS A O 1
ATOM 792 N N . ILE A 1 101 ? -13.431 -2.384 -0.292 1.00 89.25 101 ILE A N 1
ATOM 793 C CA . ILE A 1 101 ? -12.723 -2.835 0.906 1.00 89.25 101 ILE A CA 1
ATOM 794 C C . ILE A 1 101 ? -11.451 -2.018 1.092 1.00 89.25 101 ILE A C 1
ATOM 796 O O . ILE A 1 101 ? -10.683 -1.808 0.153 1.00 89.25 101 ILE A O 1
ATOM 800 N N . ILE A 1 102 ? -11.203 -1.615 2.334 1.00 89.25 102 ILE A N 1
ATOM 801 C CA . ILE A 1 102 ? -9.931 -1.032 2.756 1.00 89.25 102 ILE A CA 1
ATOM 802 C C . ILE A 1 102 ? -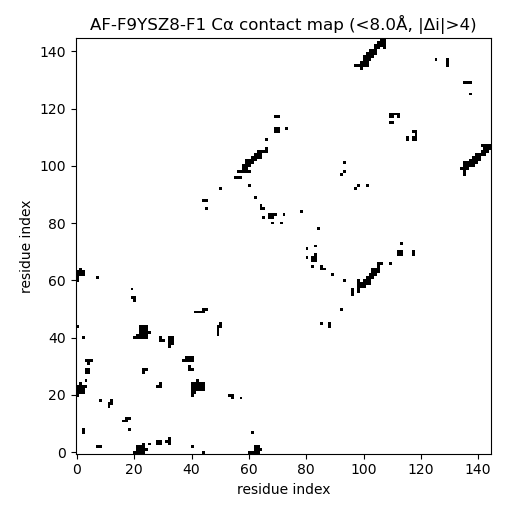9.336 -1.928 3.828 1.00 89.25 102 ILE A C 1
ATOM 804 O O . ILE A 1 102 ? -9.944 -2.121 4.879 1.00 89.25 102 ILE A O 1
ATOM 808 N N . PHE A 1 103 ? -8.162 -2.473 3.527 1.00 90.19 103 PHE A N 1
ATOM 809 C CA . PHE A 1 103 ? -7.417 -3.406 4.354 1.00 90.19 103 PHE A CA 1
ATOM 810 C C . PHE A 1 103 ? -6.117 -2.744 4.807 1.00 90.19 103 PHE A C 1
ATOM 812 O O . PHE A 1 103 ? -5.196 -2.526 4.013 1.00 90.19 103 PHE A O 1
ATOM 819 N N . LEU A 1 104 ? -6.051 -2.419 6.093 1.00 87.81 104 LEU A N 1
ATOM 820 C CA . LEU A 1 104 ? -4.920 -1.726 6.695 1.00 87.81 104 LEU A CA 1
ATOM 821 C C . LEU A 1 104 ? -4.203 -2.650 7.674 1.00 87.81 104 LEU A C 1
ATOM 823 O O . LEU A 1 104 ? -4.853 -3.272 8.509 1.00 87.81 104 LEU A O 1
ATOM 827 N N . GLU A 1 105 ? -2.878 -2.718 7.581 1.00 85.06 105 GLU A N 1
ATOM 828 C CA . GLU A 1 105 ? -2.032 -3.408 8.559 1.00 85.06 105 GLU A CA 1
ATOM 829 C C . GLU A 1 105 ? -1.106 -2.409 9.246 1.00 85.06 105 GLU A C 1
ATOM 831 O O . GLU A 1 105 ? -0.669 -1.417 8.653 1.00 85.06 105 GLU A O 1
ATOM 836 N N . ASN A 1 106 ? -0.863 -2.652 10.532 1.00 82.12 106 ASN A N 1
ATOM 837 C CA . ASN A 1 106 ? 0.056 -1.872 11.336 1.00 82.12 106 ASN A CA 1
ATOM 838 C C . ASN A 1 106 ? 0.563 -2.698 12.529 1.00 82.12 106 ASN A C 1
ATOM 840 O O . ASN A 1 106 ? 0.027 -3.757 12.848 1.00 82.12 106 ASN A O 1
ATOM 844 N N . VAL A 1 107 ? 1.570 -2.181 13.233 1.00 74.56 107 VAL A N 1
ATOM 845 C CA . VAL A 1 107 ? 2.162 -2.844 14.401 1.00 74.56 107 VAL A CA 1
ATOM 846 C C . VAL A 1 107 ? 1.213 -2.853 15.602 1.00 74.56 107 VAL A C 1
ATOM 848 O O . VAL A 1 107 ? 0.469 -1.900 15.840 1.00 74.56 107 VAL A O 1
ATOM 851 N N . LYS A 1 108 ? 1.333 -3.883 16.449 1.00 69.94 108 LYS A N 1
ATOM 852 C CA . LYS A 1 108 ? 0.533 -4.070 17.675 1.00 69.94 108 LYS A CA 1
ATOM 853 C C . LYS A 1 108 ? 0.495 -2.842 18.592 1.00 69.94 108 LYS A C 1
ATOM 855 O O . LYS A 1 108 ? -0.518 -2.556 19.223 1.00 69.94 108 LYS A O 1
ATOM 860 N N . ASN A 1 109 ? 1.602 -2.104 18.680 1.00 69.31 109 ASN A N 1
ATOM 861 C CA . ASN A 1 109 ? 1.690 -0.951 19.573 1.00 69.31 109 ASN A CA 1
ATOM 862 C C . ASN A 1 109 ? 0.855 0.257 19.105 1.00 69.31 109 ASN A C 1
ATOM 864 O O . ASN A 1 109 ? 0.735 1.214 19.861 1.00 69.31 109 ASN A O 1
ATOM 868 N N . LEU A 1 110 ? 0.249 0.231 17.910 1.00 71.62 110 LEU A N 1
ATOM 869 C CA . LEU A 1 110 ? -0.591 1.325 17.409 1.00 71.62 110 LEU A CA 1
ATOM 870 C C . LEU A 1 110 ? -1.719 1.696 18.391 1.00 71.62 110 LEU A C 1
ATOM 872 O O . LEU A 1 110 ? -2.005 2.876 18.585 1.00 71.62 110 LEU A O 1
ATOM 876 N N . VAL A 1 111 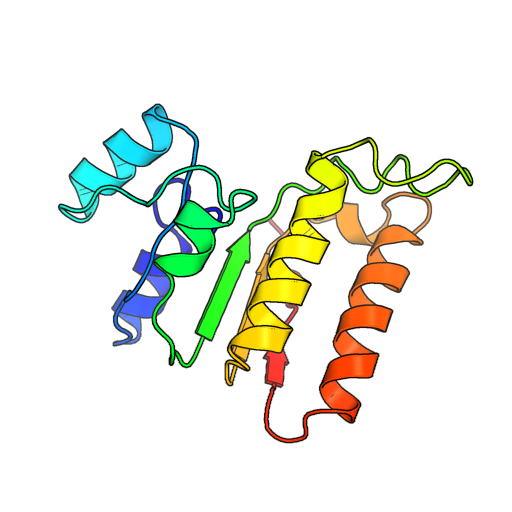? -2.313 0.700 19.055 1.00 69.50 111 VAL A N 1
ATOM 877 C CA . VAL A 1 111 ? -3.414 0.883 20.020 1.00 69.50 111 VAL A CA 1
ATOM 878 C C . VAL A 1 111 ? -2.967 1.651 21.265 1.00 69.50 111 VAL A C 1
ATOM 880 O O . VAL A 1 111 ? -3.696 2.496 21.775 1.00 69.50 111 VAL A O 1
ATOM 883 N N . GLY A 1 112 ? -1.761 1.365 21.764 1.00 65.19 112 GLY A N 1
ATOM 884 C CA . GLY A 1 112 ? -1.185 2.024 22.943 1.00 65.19 112 GLY A CA 1
ATOM 885 C C . GLY A 1 112 ? -0.431 3.315 22.618 1.00 65.19 112 GLY A C 1
ATOM 886 O O . GLY A 1 112 ? -0.116 4.103 23.515 1.00 65.19 112 GLY A O 1
ATOM 887 N N . HIS A 1 113 ? -0.144 3.545 21.340 1.00 70.75 113 HIS A N 1
ATOM 888 C CA . HIS A 1 113 ? 0.678 4.644 20.867 1.00 70.75 113 HIS A CA 1
ATOM 889 C C . HIS A 1 113 ? 0.040 6.014 21.172 1.00 70.75 113 HIS A C 1
ATOM 891 O O . HIS A 1 113 ? -1.169 6.200 21.031 1.00 70.75 113 HIS A O 1
ATOM 897 N N . ASP A 1 114 ? 0.857 6.974 21.628 1.00 72.12 114 ASP A N 1
ATOM 898 C CA . ASP A 1 114 ? 0.417 8.291 22.127 1.00 72.12 114 ASP A CA 1
ATOM 899 C C . ASP A 1 114 ? -0.792 8.196 23.083 1.00 72.12 114 ASP A C 1
ATOM 901 O O . ASP A 1 114 ? -1.802 8.893 22.953 1.00 72.12 114 ASP A O 1
ATOM 905 N N . LYS A 1 115 ? -0.726 7.248 24.032 1.00 77.50 115 LYS A N 1
ATOM 906 C CA . LYS A 1 115 ? -1.807 6.960 24.995 1.00 77.50 115 LYS A CA 1
ATOM 907 C C . LYS A 1 115 ? -3.150 6.643 24.306 1.00 77.50 115 LYS A C 1
ATOM 909 O O . LYS A 1 115 ? -4.214 7.011 24.804 1.00 77.50 115 LYS A O 1
ATOM 914 N N . GLY A 1 116 ? -3.093 6.001 23.139 1.00 74.81 116 GLY A N 1
ATOM 915 C CA . GLY A 1 116 ? -4.237 5.602 22.318 1.00 74.81 116 GLY A CA 1
ATOM 916 C C . GLY A 1 116 ? -4.878 6.715 21.487 1.00 74.81 116 GLY A C 1
ATOM 917 O O . GLY A 1 116 ? -5.884 6.471 20.821 1.00 74.81 116 GLY A O 1
ATOM 918 N N . LYS A 1 117 ? -4.330 7.938 21.484 1.00 74.62 117 LYS A N 1
ATOM 919 C CA . LYS A 1 117 ? -4.855 9.041 20.656 1.00 74.62 117 LYS A CA 1
ATOM 920 C C . LYS A 1 117 ? -4.744 8.740 19.168 1.00 74.62 117 LYS A C 1
ATOM 922 O O . LYS A 1 117 ? -5.684 8.986 18.422 1.00 74.62 117 LYS A O 1
ATOM 927 N N . THR A 1 118 ? -3.619 8.173 18.752 1.00 72.75 118 THR A N 1
ATOM 928 C CA . THR A 1 118 ? -3.355 7.791 17.365 1.00 72.75 118 THR A CA 1
ATOM 929 C C . THR A 1 118 ? -4.423 6.863 16.809 1.00 72.75 118 THR A C 1
ATOM 931 O O . THR A 1 118 ? -5.032 7.162 15.785 1.00 72.75 118 THR A O 1
ATOM 934 N N . PHE A 1 119 ? -4.670 5.760 17.513 1.00 77.06 119 PHE A N 1
ATOM 935 C CA . PHE A 1 119 ? -5.669 4.785 17.111 1.00 77.06 119 PHE A CA 1
ATOM 936 C C . PHE A 1 119 ? -7.056 5.424 17.035 1.00 77.06 119 PHE A C 1
ATOM 938 O O . PHE A 1 119 ? -7.730 5.266 16.026 1.00 77.06 119 PHE A O 1
ATOM 945 N N . LYS A 1 120 ? -7.427 6.250 18.026 1.00 76.12 120 LYS A N 1
ATOM 946 C CA . LYS A 1 120 ? -8.698 6.992 18.018 1.00 76.12 120 LYS A CA 1
ATOM 947 C C . LYS A 1 120 ? -8.855 7.916 16.814 1.00 76.12 120 LYS A C 1
ATOM 949 O O . LYS A 1 120 ? -9.957 8.011 16.287 1.00 76.12 120 LYS A O 1
ATOM 954 N N . VAL A 1 121 ? -7.797 8.607 16.384 1.00 78.00 121 VAL A N 1
ATOM 955 C CA . VAL A 1 121 ? -7.850 9.471 15.191 1.00 78.00 121 VAL A CA 1
ATOM 956 C C . VAL A 1 121 ? -8.072 8.622 13.944 1.00 78.00 121 VAL A C 1
ATOM 958 O O . VAL A 1 121 ? -8.972 8.922 13.165 1.00 78.00 121 VAL A O 1
ATOM 961 N N . ILE A 1 122 ? -7.307 7.537 13.787 1.00 77.25 122 ILE A N 1
ATOM 962 C CA . ILE A 1 122 ? -7.448 6.610 12.657 1.00 77.25 122 ILE A CA 1
ATOM 963 C C . ILE A 1 122 ? -8.871 6.046 12.613 1.00 77.25 122 ILE A C 1
ATOM 965 O O . ILE A 1 122 ? -9.538 6.173 11.591 1.00 77.25 122 ILE A O 1
ATOM 969 N N . THR A 1 123 ? -9.370 5.479 13.715 1.00 77.12 123 THR A N 1
ATOM 970 C CA . THR A 1 123 ? -10.714 4.890 13.755 1.00 77.12 123 THR A CA 1
ATOM 971 C C . THR A 1 123 ? -11.797 5.935 13.527 1.00 77.12 123 THR A C 1
ATOM 973 O O . THR A 1 123 ? -12.686 5.678 12.729 1.00 77.12 123 THR A O 1
ATOM 976 N N . SER A 1 124 ? -11.692 7.131 14.118 1.00 76.25 124 SER A N 1
ATOM 977 C CA . SER A 1 124 ? -12.657 8.221 13.887 1.00 76.25 124 SER A CA 1
ATOM 978 C C . SER A 1 124 ? -12.745 8.601 12.409 1.00 76.25 124 SER A C 1
ATOM 980 O O . SER A 1 124 ? -13.840 8.734 11.869 1.00 76.25 124 SER A O 1
ATOM 982 N N . VAL A 1 125 ? -11.597 8.734 11.734 1.00 77.12 125 VAL A N 1
ATOM 983 C CA . VAL A 1 125 ? -11.550 9.055 10.301 1.00 77.12 125 VAL A CA 1
ATOM 984 C C . VAL A 1 125 ? -12.159 7.925 9.469 1.00 77.12 125 VAL A C 1
ATOM 986 O O . VAL A 1 125 ? -12.920 8.196 8.544 1.00 77.12 125 VAL A O 1
ATOM 989 N N . LEU A 1 126 ? -11.873 6.660 9.790 1.00 74.31 126 LEU A N 1
ATOM 990 C CA . LEU A 1 126 ? -12.444 5.518 9.067 1.00 74.31 126 LEU A CA 1
ATOM 991 C C . LEU A 1 126 ? -13.961 5.382 9.312 1.00 74.31 126 LEU A C 1
ATOM 993 O O . LEU A 1 126 ? -14.715 5.156 8.367 1.00 74.31 126 LEU A O 1
ATOM 997 N N . GLU A 1 127 ? -14.426 5.570 10.549 1.00 71.69 127 GLU A N 1
ATOM 998 C CA . GLU A 1 127 ? -15.839 5.489 10.940 1.00 71.69 127 GLU A CA 1
ATOM 999 C C . GLU A 1 127 ? -16.675 6.604 10.313 1.00 71.69 127 GLU A C 1
ATOM 1001 O O . GLU A 1 127 ? -17.742 6.329 9.765 1.00 71.69 127 GLU A O 1
ATOM 1006 N N . GLU A 1 128 ? -16.200 7.852 10.326 1.00 69.94 128 GLU A N 1
ATOM 1007 C CA . GLU A 1 128 ? -16.885 8.968 9.661 1.00 69.94 128 GLU A CA 1
ATOM 1008 C C . GLU A 1 128 ? -17.163 8.637 8.181 1.00 69.94 128 GLU A C 1
ATOM 1010 O O . GLU A 1 128 ? -18.231 8.944 7.644 1.00 69.94 128 GLU A O 1
ATOM 1015 N N . LYS A 1 129 ? -16.227 7.939 7.525 1.00 63.41 129 LYS A N 1
ATOM 1016 C CA . LYS A 1 129 ? -16.340 7.561 6.110 1.00 63.41 129 LYS A CA 1
ATOM 1017 C C . LYS A 1 129 ? -17.161 6.309 5.856 1.00 63.41 129 LYS A C 1
ATOM 1019 O O . LYS A 1 129 ? -17.817 6.240 4.811 1.00 63.41 129 LYS A O 1
ATOM 1024 N N . ALA A 1 130 ? -17.168 5.358 6.786 1.00 59.66 130 ALA A N 1
ATOM 1025 C CA . ALA A 1 130 ? -18.076 4.216 6.742 1.00 59.66 130 ALA A CA 1
ATOM 1026 C C . ALA A 1 130 ? -19.538 4.692 6.745 1.00 59.66 130 ALA A C 1
ATOM 1028 O O . ALA A 1 130 ? -20.337 4.248 5.922 1.00 59.66 130 ALA A O 1
ATOM 1029 N N . HIS A 1 131 ? -19.865 5.678 7.587 1.00 54.78 131 HIS A N 1
ATOM 1030 C CA . HIS A 1 131 ? -21.207 6.264 7.646 1.00 54.78 131 HIS A CA 1
ATOM 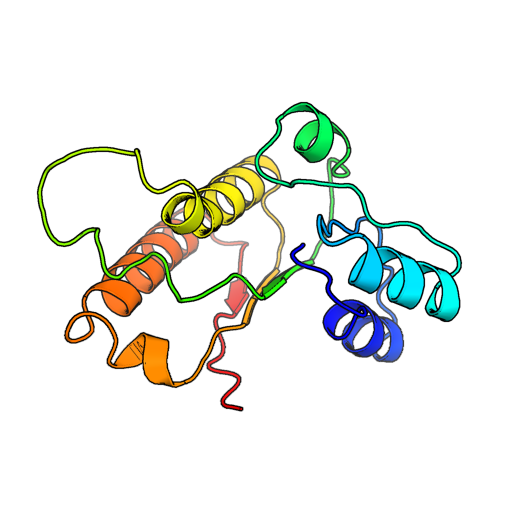1031 C C . HIS A 1 131 ? -21.554 7.102 6.406 1.00 54.78 131 HIS A C 1
ATOM 1033 O O . HIS A 1 131 ? -22.696 7.077 5.950 1.00 54.78 131 HIS A O 1
ATOM 1039 N N . SER A 1 132 ? -20.588 7.823 5.821 1.00 54.88 132 SER A N 1
ATOM 1040 C CA . SER A 1 132 ? -20.836 8.635 4.619 1.00 54.88 132 SER A CA 1
ATOM 1041 C C . SER A 1 132 ? -20.909 7.821 3.320 1.00 54.88 132 SER A C 1
ATOM 1043 O O . SER A 1 132 ? -21.352 8.342 2.296 1.00 54.88 132 SER A O 1
ATOM 1045 N N . THR A 1 133 ? -20.442 6.568 3.327 1.00 52.62 133 THR A N 1
ATOM 1046 C CA . THR A 1 133 ? -20.272 5.752 2.115 1.00 52.62 133 THR A CA 1
ATOM 1047 C C . THR A 1 133 ? -20.831 4.342 2.338 1.00 52.62 133 THR A C 1
ATOM 1049 O O . THR A 1 133 ? -20.060 3.407 2.548 1.00 52.62 133 THR A O 1
ATOM 1052 N N . PRO A 1 134 ? -22.158 4.132 2.227 1.00 53.31 134 PRO A N 1
ATOM 1053 C CA . PRO A 1 134 ? -22.827 2.880 2.620 1.00 53.31 134 PRO A CA 1
ATOM 1054 C C . PRO A 1 134 ? -22.452 1.624 1.799 1.00 53.31 134 PRO A C 1
ATOM 1056 O O . PRO A 1 134 ? -23.060 0.574 1.968 1.00 53.31 134 PRO A O 1
ATOM 1059 N N . LYS A 1 135 ? -21.468 1.711 0.892 1.00 53.09 135 LYS A N 1
ATOM 1060 C CA . LYS A 1 135 ? -20.928 0.593 0.095 1.00 53.09 135 LYS A CA 1
ATOM 1061 C C . LYS A 1 135 ? -19.444 0.289 0.360 1.00 53.09 135 LYS A C 1
ATOM 1063 O O . LYS A 1 135 ? -18.905 -0.599 -0.296 1.00 53.09 135 LYS A O 1
ATOM 1068 N N . CYS A 1 136 ? -18.780 1.024 1.256 1.00 51.22 136 CYS A N 1
ATOM 1069 C CA . CYS A 1 136 ? -17.367 0.825 1.582 1.00 51.22 136 CYS A CA 1
ATOM 1070 C C . CYS A 1 136 ? -17.249 0.116 2.935 1.00 51.22 136 CYS A C 1
ATOM 1072 O O . CYS A 1 136 ? -17.506 0.711 3.980 1.00 51.22 136 CYS A O 1
ATOM 1074 N N . ASN A 1 137 ? -16.849 -1.155 2.911 1.00 58.75 137 ASN A N 1
ATOM 1075 C CA . ASN A 1 137 ? -16.562 -1.921 4.114 1.00 58.75 137 ASN A CA 1
ATOM 1076 C C . ASN A 1 137 ? -15.123 -1.636 4.551 1.00 58.75 137 ASN A C 1
ATOM 1078 O O . ASN A 1 137 ? -14.157 -2.020 3.889 1.00 58.75 137 ASN A O 1
ATOM 1082 N N . PHE A 1 138 ? -14.975 -0.960 5.685 1.00 57.25 138 PHE A N 1
ATOM 1083 C CA . PHE A 1 138 ? -13.675 -0.754 6.307 1.00 57.25 138 PHE A CA 1
ATOM 1084 C C . PHE A 1 138 ? -13.311 -1.996 7.114 1.00 57.25 138 PHE A C 1
ATOM 1086 O O . PHE A 1 138 ? -13.969 -2.311 8.102 1.00 57.25 138 PHE A O 1
ATOM 1093 N N . LEU A 1 139 ? -12.258 -2.698 6.696 1.00 52.44 139 LEU A N 1
ATOM 1094 C CA . LEU A 1 139 ? -11.703 -3.820 7.441 1.00 52.44 139 LEU A CA 1
ATOM 1095 C C . LEU A 1 139 ? -10.322 -3.410 7.955 1.00 52.44 139 LEU A C 1
ATOM 1097 O O . LEU A 1 139 ? -9.280 -3.791 7.426 1.00 52.44 139 LEU A O 1
ATOM 1101 N N . CYS A 1 140 ? -10.321 -2.583 8.998 1.00 49.31 140 CYS A N 1
ATOM 1102 C CA . CYS A 1 140 ? -9.123 -2.363 9.796 1.00 49.31 140 CYS A CA 1
ATOM 1103 C C . CYS A 1 140 ? -9.040 -3.517 10.795 1.00 49.31 140 CYS A C 1
ATOM 1105 O O . CYS A 1 140 ? -9.669 -3.480 11.849 1.00 49.31 140 CYS A O 1
ATOM 1107 N N . HIS A 1 141 ? -8.343 -4.585 10.424 1.00 46.41 141 HIS A N 1
ATOM 1108 C CA . HIS A 1 141 ? -8.0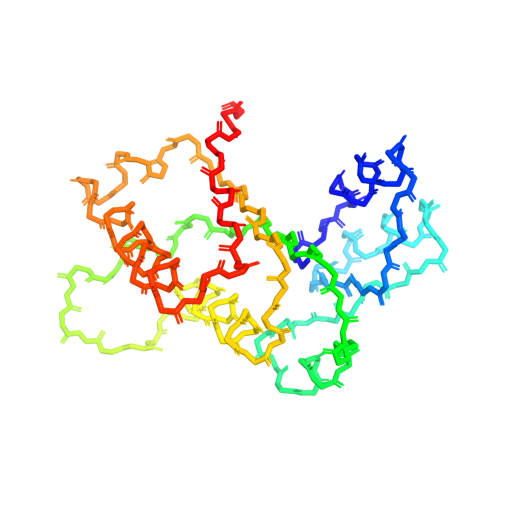42 -5.654 11.365 1.00 46.41 141 HIS A CA 1
ATOM 1109 C C . HIS A 1 141 ? -6.713 -5.347 12.047 1.00 46.41 141 HIS A C 1
ATOM 1111 O O . HIS A 1 141 ? -5.728 -5.011 11.391 1.00 46.41 141 HIS A O 1
ATOM 1117 N N . GLU A 1 142 ? -6.674 -5.524 13.363 1.00 41.97 142 GLU A N 1
ATOM 1118 C CA . GLU A 1 142 ? -5.418 -5.698 14.081 1.00 41.97 142 GLU A CA 1
ATOM 1119 C C . GLU A 1 142 ? -4.798 -7.026 13.632 1.00 41.97 142 GLU A C 1
ATOM 1121 O O . GLU A 1 142 ? -5.020 -8.074 14.235 1.00 41.97 142 GLU A O 1
ATOM 1126 N N . PHE A 1 143 ? -4.027 -7.015 12.545 1.00 38.97 143 PHE A N 1
ATOM 1127 C CA . PHE A 1 143 ? -3.121 -8.123 12.268 1.00 38.97 143 PHE A CA 1
ATOM 1128 C C . PHE A 1 143 ? -1.907 -7.960 13.172 1.00 38.97 143 PHE A C 1
ATOM 1130 O O . PHE A 1 143 ? -0.888 -7.379 12.817 1.00 38.97 143 PHE A O 1
ATOM 1137 N N . ILE A 1 144 ? -2.089 -8.444 14.398 1.00 31.09 144 ILE A N 1
ATOM 1138 C CA . ILE A 1 144 ? -1.050 -8.598 15.403 1.00 31.09 144 ILE A CA 1
ATOM 1139 C C . ILE A 1 144 ? 0.030 -9.507 14.802 1.00 31.09 144 ILE A C 1
ATOM 1141 O O . ILE A 1 144 ? -0.186 -10.708 14.645 1.00 31.09 144 ILE A O 1
ATOM 1145 N N . LYS A 1 145 ? 1.186 -8.934 14.463 1.00 34.31 145 LYS A N 1
ATOM 1146 C CA . LYS A 1 145 ? 2.449 -9.667 14.582 1.00 34.31 145 LYS A CA 1
ATOM 1147 C C . LYS A 1 145 ? 2.859 -9.727 16.049 1.00 34.31 145 LYS A C 1
ATOM 1149 O O . LYS A 1 145 ? 2.688 -8.701 16.755 1.00 34.31 145 LYS A O 1
#

Organism: Capnocytophaga canimorsus (strain 5) (NCBI:txid860228)

Radius of gyration: 15.28 Å; Cα contacts (8 Å, |Δi|>4): 192; chains: 1; bounding box: 39×40×38 Å

pLDDT: mean 79.41, std 19.96, range [31.09, 98.38]

Sequence (145 aa):
MFAGVGGFRLAFQNLGADCVFSSEWDINAQKTYLANYGEIPKGDITLEETKNLIPEKFDILCAGFPCQAFSIVGYQKGFDDTRGTLFFDIEQISKKHRPKIIFLENVKNLVGHDKGKTFKVITSVLEEKAHSTPKCNFLCHEFIK

Solvent-accessible surface area (backbone atoms only — not comparable to full-atom values): 8357 Å² total; per-residue (Å²): 59,58,33,52,71,33,64,67,54,56,59,41,41,78,70,73,47,83,84,86,71,52,22,29,62,51,69,68,32,31,52,49,24,26,74,76,68,78,45,73,46,40,46,55,67,87,40,65,77,48,53,70,70,51,67,78,72,60,56,70,44,51,36,52,55,77,71,80,33,54,75,60,77,84,50,103,66,76,94,76,57,69,61,47,41,53,62,54,49,52,49,52,51,42,71,74,45,60,32,41,31,40,40,44,40,50,61,63,59,47,57,60,32,72,84,27,51,45,39,51,52,55,50,50,58,52,49,58,46,38,73,75,33,93,72,37,48,76,46,75,50,87,55,66,113

Mean predicted aligned error: 7.7 Å

Secondary structure (DSSP, 8-state):
---TT-HHHHHHHTTT------B---HHHHHHHHHHHS-PPBS-TTSHHHHTTS-S--SEEEEE--GGGGGGTTSS--S--HHHHHHHHHHHHHHHH--SEEEEE--GGGTTGGGGHHHHHHHHHHHHHHHH-TT-EEEE-----

Nearest PDB structures (foldseek):
  6rfq-assembly1_E  TM=5.610E-01  e=3.719E-01  Yarrowia lipolytica
  2vpt-assembly1_A-2  TM=5.184E-01  e=8.670E-01  Acetivibrio thermocellus
  3e48-assembly1_A  TM=5.420E-01  e=1.662E+00  Staphylococcus aureus subsp. aureus Mu50
  9c67-assembly1_D  TM=3.439E-01  e=1.774E+00  Bacteroidales bacterium
  3wqn-assembly1_A-2  TM=3.129E-01  e=5.728E+00  Mycobacterium tuberculosis

Foldseek 3Di:
DCCQLNPVVVVVVVVVDDDPAFEHADPVSQVNNCVVPVDGHHHDLVDVVNLVSDDLEDAEAEDAAELPQVQPVPDPDDDDRVSVCVLVSVVVSCVRNVHQEYEYEYEPCQCPRPPRPRVVVSVVSVVVVCVVRVRHDYDHDHPYD

InterPro domains:
  IPR001525 C-5 cytosine methyltransferase [PF00145] (1-128)
  IPR001525 C-5 cytosine methyltransferase [PS51679] (1-145)
  IPR001525 C-5 cytosine methyltransferase [TIGR00675] (1-128)
  IPR018117 DNA methylase, C-5 cytosine-specific, active site [PS00094] (59-71)
  IPR029063 S-adenosyl-L-methionine-dependent methyltransferase superfamily [G3DSA:3.40.50.150] (1-142)
  IPR029063 S-adenosyl-L-methionine-dependent methyltransferase superfamily [SSF53335] (1-129)
  IPR050750 Cytosine-specific C5-methyltransferase [PTHR46098] (1-131)